Protein AF-A0A351LE82-F1 (afdb_monomer_lite)

Secondary structure (DSSP, 8-state):
-HHHHHHHHHHHHHHHHHHHHHHHTT-HHHHHHHHHHHHHHHHHTT-HHHHHHHHHHHHHHHHHTT-HHHHHHHHHHHHHHHHHTT-HHHHHHHHHHHHHHHHHH-

Foldseek 3Di:
DVVVLVVLLVQLVVLQVVLVVCVVVVVLVSSLVSLVVSLVSCVVSVVLLSNLSSLQSNLVSCVVVVVLVSSVVSLVVSLVSCVVVVPPVSNVVSVVSNVVSVVVVD

pLDDT: mean 95.66, std 6.9, range [62.81, 98.88]

Structure (mmCIF, N/CA/C/O backbone):
data_AF-A0A351LE82-F1
#
_entry.id   AF-A0A351LE82-F1
#
loop_
_atom_site.group_PDB
_atom_site.id
_atom_site.type_symbol
_atom_site.label_atom_id
_atom_site.label_alt_id
_atom_site.label_comp_id
_atom_site.label_asym_id
_atom_site.label_entity_id
_atom_site.label_seq_id
_atom_site.pdbx_PDB_ins_code
_atom_site.Cartn_x
_atom_site.Cartn_y
_atom_site.Cartn_z
_atom_site.occupancy
_atom_site.B_iso_or_equiv
_atom_site.auth_seq_id
_atom_site.auth_comp_id
_atom_site.auth_asym_id
_atom_site.auth_atom_id
_atom_site.pdbx_PDB_model_num
ATOM 1 N N . MET A 1 1 ? 19.224 1.815 -21.556 1.00 62.81 1 MET A N 1
ATOM 2 C CA . MET A 1 1 ? 17.760 1.942 -21.399 1.00 62.81 1 MET A CA 1
ATOM 3 C C . MET A 1 1 ? 17.128 0.743 -20.690 1.00 62.81 1 MET A C 1
ATOM 5 O O . MET A 1 1 ? 16.728 0.938 -19.559 1.00 62.81 1 MET A O 1
ATOM 9 N N . ILE A 1 2 ? 17.090 -0.488 -21.234 1.00 68.31 2 ILE A N 1
ATOM 10 C CA . ILE A 1 2 ? 16.396 -1.622 -20.553 1.00 68.31 2 ILE A CA 1
ATOM 11 C C . ILE A 1 2 ? 16.947 -1.918 -19.141 1.00 68.31 2 ILE A C 1
ATOM 13 O O . ILE A 1 2 ? 16.173 -2.148 -18.219 1.00 68.31 2 ILE A O 1
ATOM 17 N N . ARG A 1 3 ? 18.274 -1.868 -18.957 1.00 70.25 3 ARG A N 1
ATOM 18 C CA . ARG A 1 3 ? 18.918 -2.108 -17.652 1.00 70.25 3 ARG A CA 1
ATOM 19 C C . ARG A 1 3 ? 18.508 -1.083 -16.588 1.00 70.25 3 ARG A C 1
ATOM 21 O O . ARG A 1 3 ? 18.196 -1.461 -15.474 1.00 70.25 3 ARG A O 1
ATOM 28 N N . GLU A 1 4 ? 18.435 0.186 -16.970 1.00 73.56 4 GLU A N 1
ATOM 29 C CA . GLU A 1 4 ? 18.090 1.300 -16.079 1.00 73.56 4 GLU A CA 1
ATOM 30 C C . GLU A 1 4 ? 16.619 1.254 -15.642 1.00 73.56 4 GLU A C 1
ATOM 32 O O . GLU A 1 4 ? 16.320 1.418 -14.465 1.00 73.56 4 GLU A O 1
ATOM 37 N N . VAL A 1 5 ? 15.705 0.916 -16.561 1.00 72.44 5 VAL A N 1
ATOM 38 C CA . VAL A 1 5 ? 14.283 0.689 -16.238 1.00 72.44 5 VAL A CA 1
ATOM 39 C C . VAL A 1 5 ? 14.112 -0.515 -15.303 1.00 72.44 5 VAL A C 1
ATOM 41 O O . VAL A 1 5 ? 13.323 -0.459 -14.362 1.00 72.44 5 VAL A O 1
ATOM 44 N N . GLY A 1 6 ? 14.865 -1.596 -15.535 1.00 74.69 6 GLY A N 1
ATOM 45 C CA . GLY A 1 6 ? 14.856 -2.778 -14.670 1.00 74.69 6 GLY A CA 1
ATOM 46 C C . GLY A 1 6 ? 15.365 -2.486 -13.257 1.00 74.69 6 GLY A C 1
ATOM 47 O O . GLY A 1 6 ? 14.719 -2.875 -12.283 1.00 74.69 6 GLY A O 1
ATOM 48 N N . ASP A 1 7 ? 16.475 -1.755 -13.145 1.00 85.44 7 ASP A N 1
ATOM 49 C CA . ASP A 1 7 ? 17.051 -1.343 -11.861 1.00 85.44 7 ASP A CA 1
ATOM 50 C C . ASP A 1 7 ? 16.072 -0.441 -11.090 1.00 85.44 7 ASP A C 1
ATOM 52 O O . ASP A 1 7 ? 15.828 -0.646 -9.898 1.00 85.44 7 ASP A O 1
ATOM 56 N N . ARG A 1 8 ? 15.410 0.485 -11.794 1.00 88.06 8 ARG A N 1
ATOM 57 C CA . ARG A 1 8 ? 14.413 1.394 -11.224 1.00 88.06 8 ARG A CA 1
ATOM 58 C C . ARG A 1 8 ? 13.149 0.659 -10.759 1.00 88.06 8 ARG A C 1
ATOM 60 O O . ARG A 1 8 ? 12.677 0.889 -9.650 1.00 88.06 8 ARG A O 1
ATOM 67 N N . ALA A 1 9 ? 12.641 -0.307 -11.526 1.00 87.06 9 ALA A N 1
ATOM 68 C CA . ALA A 1 9 ? 11.541 -1.167 -11.072 1.00 87.06 9 ALA A CA 1
ATOM 69 C C . ALA A 1 9 ? 11.918 -1.979 -9.812 1.00 87.06 9 ALA A C 1
ATOM 71 O O . ALA A 1 9 ? 11.107 -2.134 -8.893 1.00 87.06 9 ALA A O 1
ATOM 72 N N . GLY A 1 10 ? 13.163 -2.466 -9.740 1.00 91.38 10 GLY A N 1
ATOM 73 C CA . GLY A 1 10 ? 13.708 -3.145 -8.562 1.00 91.38 10 GLY A CA 1
ATOM 74 C C . GLY A 1 10 ? 13.771 -2.248 -7.320 1.00 91.38 10 GLY A C 1
ATOM 75 O O . GLY A 1 10 ? 13.408 -2.686 -6.224 1.00 91.38 10 GLY A O 1
ATOM 76 N N . GLU A 1 11 ? 14.158 -0.984 -7.486 1.00 93.88 11 GLU A N 1
ATOM 77 C CA . GLU A 1 11 ? 14.149 0.028 -6.422 1.00 93.88 11 GLU A CA 1
ATOM 78 C C . GLU A 1 11 ? 12.735 0.239 -5.861 1.00 93.88 11 GLU A C 1
ATOM 80 O O . GLU A 1 11 ? 12.529 0.135 -4.650 1.00 93.88 11 GLU A O 1
ATOM 85 N N . GLY A 1 12 ? 11.736 0.417 -6.734 1.00 94.69 12 GLY A N 1
ATOM 86 C CA . GLY A 1 12 ? 10.339 0.582 -6.322 1.00 94.69 12 GLY A CA 1
ATOM 87 C C . GLY A 1 12 ? 9.818 -0.605 -5.502 1.00 94.69 12 GLY A C 1
ATOM 88 O O . GLY A 1 12 ? 9.169 -0.429 -4.467 1.00 94.69 12 GLY A O 1
ATOM 89 N N . ARG A 1 13 ? 10.152 -1.839 -5.902 1.00 93.00 13 ARG A N 1
ATOM 90 C CA . ARG A 1 13 ? 9.800 -3.055 -5.142 1.00 93.00 13 ARG A CA 1
ATOM 91 C C . ARG A 1 13 ? 10.528 -3.135 -3.802 1.00 93.00 13 ARG A C 1
ATOM 93 O O . ARG A 1 13 ? 9.933 -3.536 -2.803 1.00 93.00 13 ARG A O 1
ATOM 100 N N . THR A 1 14 ? 11.790 -2.723 -3.761 1.00 96.94 14 THR A N 1
ATOM 101 C CA . THR A 1 14 ? 12.594 -2.710 -2.533 1.00 96.94 14 THR A CA 1
ATOM 102 C C . THR A 1 14 ? 12.018 -1.735 -1.508 1.00 96.94 14 THR A C 1
ATOM 104 O O . THR A 1 14 ? 11.823 -2.111 -0.353 1.00 96.94 14 THR A O 1
ATOM 107 N N . LEU A 1 15 ? 11.651 -0.524 -1.934 1.00 97.94 15 LEU A N 1
ATOM 108 C CA . LEU A 1 15 ? 10.995 0.467 -1.076 1.00 97.94 15 LEU A CA 1
ATOM 109 C C . LEU A 1 15 ? 9.660 -0.052 -0.532 1.00 97.94 15 LEU A C 1
ATOM 111 O O . LEU A 1 15 ? 9.389 0.087 0.658 1.00 97.94 15 LEU A O 1
ATOM 115 N N . ASN A 1 16 ? 8.862 -0.743 -1.353 1.00 95.19 16 ASN A N 1
ATOM 116 C CA . ASN A 1 16 ? 7.647 -1.404 -0.870 1.00 95.19 16 ASN A CA 1
ATOM 117 C C . ASN A 1 16 ? 7.939 -2.439 0.226 1.00 95.19 16 ASN A C 1
ATOM 119 O O . ASN A 1 16 ? 7.236 -2.486 1.233 1.00 95.19 16 ASN A O 1
ATOM 123 N N . ASN A 1 17 ? 8.980 -3.256 0.072 1.00 97.06 17 ASN A N 1
ATOM 124 C CA . ASN A 1 17 ? 9.341 -4.237 1.096 1.00 97.06 17 ASN A CA 1
ATOM 125 C C . ASN A 1 17 ? 9.771 -3.561 2.407 1.00 97.06 17 ASN A C 1
ATOM 127 O O . ASN A 1 17 ? 9.348 -3.988 3.480 1.00 97.06 17 ASN A O 1
ATOM 131 N N . ILE A 1 18 ? 10.536 -2.468 2.332 1.00 98.25 18 ILE A N 1
ATOM 132 C CA . ILE A 1 18 ? 10.912 -1.665 3.507 1.00 98.25 18 ILE A CA 1
ATOM 133 C C . ILE A 1 18 ? 9.663 -1.070 4.176 1.00 98.25 18 ILE A C 1
ATOM 135 O O . ILE A 1 18 ? 9.516 -1.146 5.398 1.00 98.25 18 ILE A O 1
ATOM 139 N N . GLY A 1 19 ? 8.727 -0.541 3.385 1.00 98.31 19 GLY A N 1
ATOM 140 C CA . GLY A 1 19 ? 7.441 -0.053 3.880 1.00 98.31 19 GLY A CA 1
ATOM 141 C C . GLY A 1 19 ? 6.661 -1.129 4.639 1.00 98.31 19 GLY A C 1
ATOM 142 O O . GLY A 1 19 ? 6.141 -0.857 5.722 1.00 98.31 19 GLY A O 1
ATOM 143 N N . GLN A 1 20 ? 6.642 -2.373 4.142 1.00 97.94 20 GLN A N 1
ATOM 144 C CA . GLN A 1 20 ? 5.995 -3.487 4.846 1.00 97.94 20 GLN A CA 1
ATOM 145 C C . GLN A 1 20 ? 6.665 -3.806 6.182 1.00 97.94 20 GLN A C 1
ATOM 147 O O . GLN A 1 20 ? 5.962 -4.028 7.168 1.00 97.94 20 GLN A O 1
ATOM 152 N N . VAL A 1 21 ? 7.999 -3.769 6.252 1.00 98.44 21 VAL A N 1
ATOM 153 C CA . VAL A 1 21 ? 8.724 -3.945 7.521 1.00 98.44 21 VAL A CA 1
ATOM 154 C C . VAL A 1 21 ? 8.292 -2.884 8.534 1.00 98.44 21 VAL A C 1
ATOM 156 O O . VAL A 1 21 ? 7.919 -3.225 9.654 1.00 98.44 21 VAL A O 1
ATOM 159 N N . TYR A 1 22 ? 8.260 -1.605 8.149 1.00 98.56 22 TYR A N 1
ATOM 160 C CA . TYR A 1 22 ? 7.811 -0.545 9.056 1.00 98.56 22 TYR A CA 1
ATOM 161 C C . TYR A 1 22 ? 6.334 -0.661 9.437 1.00 98.56 22 TYR A C 1
ATOM 163 O O . TYR A 1 22 ? 5.991 -0.380 10.586 1.00 98.56 22 TYR A O 1
ATOM 171 N N . ASN A 1 23 ? 5.473 -1.112 8.522 1.00 97.88 23 ASN A N 1
ATOM 172 C CA . ASN A 1 23 ? 4.069 -1.378 8.824 1.00 97.88 23 ASN A CA 1
ATOM 173 C C . ASN A 1 23 ? 3.925 -2.476 9.889 1.00 97.88 23 ASN A C 1
ATOM 175 O O . ASN A 1 23 ? 3.205 -2.289 10.865 1.00 97.88 23 ASN A O 1
ATOM 179 N N . HIS A 1 24 ? 4.660 -3.585 9.756 1.00 97.25 24 HIS A N 1
ATOM 180 C CA . HIS A 1 24 ? 4.669 -4.659 10.756 1.00 97.25 24 HIS A CA 1
ATOM 181 C C . HIS A 1 24 ? 5.228 -4.217 12.112 1.00 97.25 24 HIS A C 1
ATOM 183 O O . HIS A 1 24 ? 4.798 -4.722 13.145 1.00 97.25 24 HIS A O 1
ATOM 189 N N . LEU A 1 25 ? 6.143 -3.247 12.123 1.00 98.06 25 LEU A N 1
ATOM 190 C CA . LEU A 1 25 ? 6.658 -2.624 13.344 1.00 98.06 25 LEU A CA 1
ATOM 191 C C . LEU A 1 25 ? 5.714 -1.560 13.939 1.00 98.06 25 LEU A C 1
ATOM 193 O O . LEU A 1 25 ? 6.078 -0.920 14.924 1.00 98.06 25 LEU A O 1
ATOM 197 N N . GLY A 1 26 ? 4.546 -1.308 13.335 1.00 97.50 26 GLY A N 1
ATOM 198 C CA . GLY A 1 26 ? 3.613 -0.257 13.760 1.00 97.50 26 GLY A CA 1
ATOM 199 C C . GLY A 1 26 ? 4.108 1.172 13.498 1.00 97.50 26 GLY A C 1
ATOM 200 O O . GLY A 1 26 ? 3.500 2.141 13.948 1.00 97.50 26 GLY A O 1
ATOM 201 N N . GLN A 1 27 ? 5.207 1.340 12.756 1.00 98.62 27 GLN A N 1
ATOM 202 C CA . GLN A 1 27 ? 5.772 2.642 12.393 1.00 98.62 27 GLN A CA 1
ATOM 203 C C . GLN A 1 27 ? 5.087 3.181 11.129 1.00 98.62 27 GLN A C 1
ATOM 205 O O . GLN A 1 27 ? 5.714 3.378 10.086 1.00 98.62 27 GLN A O 1
ATOM 210 N N . TYR A 1 28 ? 3.781 3.425 11.230 1.00 98.19 28 TYR A N 1
ATOM 211 C CA . TYR A 1 28 ? 2.918 3.765 10.096 1.00 98.19 28 TYR A CA 1
ATOM 212 C C . TYR A 1 28 ? 3.363 4.988 9.273 1.00 98.19 28 TYR A C 1
ATOM 214 O O . TYR A 1 28 ? 3.315 4.896 8.046 1.00 98.19 28 TYR A O 1
ATOM 222 N N . PRO A 1 29 ? 3.854 6.103 9.860 1.00 98.38 29 PRO A N 1
ATOM 223 C CA . PRO A 1 29 ? 4.335 7.234 9.062 1.00 98.38 29 PRO A CA 1
ATOM 224 C C . PRO A 1 29 ? 5.509 6.869 8.146 1.00 98.38 29 PRO A C 1
ATOM 226 O O . PRO A 1 29 ? 5.505 7.238 6.976 1.00 98.38 29 PRO A O 1
ATOM 229 N N . LYS A 1 30 ? 6.469 6.077 8.644 1.00 98.25 30 LYS A N 1
ATOM 230 C CA . LYS A 1 30 ? 7.593 5.592 7.828 1.00 98.25 30 LYS A CA 1
ATOM 231 C C . LYS A 1 30 ? 7.125 4.602 6.772 1.00 98.25 30 LYS A C 1
ATOM 233 O O . LYS A 1 30 ? 7.582 4.655 5.639 1.00 98.25 30 LYS A O 1
ATOM 238 N N . ALA A 1 31 ? 6.193 3.715 7.124 1.00 98.69 31 ALA A N 1
ATOM 239 C CA . ALA A 1 31 ? 5.613 2.791 6.157 1.00 98.69 31 ALA A CA 1
ATOM 240 C C . ALA A 1 31 ? 5.003 3.547 4.965 1.00 98.69 31 ALA A C 1
ATOM 242 O O . ALA A 1 31 ? 5.322 3.237 3.819 1.00 98.69 31 ALA A O 1
ATOM 243 N N . LEU A 1 32 ? 4.193 4.579 5.235 1.00 98.75 32 LEU A N 1
ATOM 244 C CA . LEU A 1 32 ? 3.602 5.434 4.200 1.00 98.75 32 LEU A CA 1
ATOM 245 C C . LEU A 1 32 ? 4.661 6.135 3.352 1.00 98.75 32 LEU A C 1
ATOM 247 O O . LEU A 1 32 ? 4.524 6.141 2.133 1.00 98.75 32 LEU A O 1
ATOM 251 N N . GLU A 1 33 ? 5.709 6.681 3.968 1.00 98.69 33 GLU A N 1
ATOM 252 C CA . GLU A 1 33 ? 6.811 7.328 3.251 1.00 98.69 33 GLU A CA 1
ATOM 253 C C . GLU A 1 33 ? 7.441 6.377 2.220 1.00 98.69 33 GLU A C 1
ATOM 255 O O . GLU A 1 33 ? 7.495 6.690 1.029 1.00 98.69 33 GLU A O 1
ATOM 260 N N . PHE A 1 34 ? 7.840 5.177 2.649 1.00 98.62 34 PHE A N 1
ATOM 261 C CA . PHE A 1 34 ? 8.461 4.190 1.764 1.00 98.62 34 PHE A CA 1
ATOM 262 C C . PHE A 1 34 ? 7.498 3.656 0.699 1.00 98.62 34 PHE A C 1
ATOM 264 O O . PHE A 1 34 ? 7.890 3.500 -0.459 1.00 98.62 34 PHE A O 1
ATOM 271 N N . PHE A 1 35 ? 6.228 3.417 1.043 1.00 98.69 35 PHE A N 1
ATOM 272 C CA . PHE A 1 35 ? 5.235 3.010 0.050 1.00 98.69 35 PHE A CA 1
ATOM 273 C C . PHE A 1 35 ? 4.965 4.101 -0.987 1.00 98.69 35 PHE A C 1
ATOM 275 O O . PHE A 1 35 ? 4.806 3.777 -2.159 1.00 98.69 35 PHE A O 1
ATOM 282 N N . GLN A 1 36 ? 4.935 5.378 -0.598 1.00 98.56 36 GLN A N 1
ATOM 283 C CA . GLN A 1 36 ? 4.730 6.496 -1.524 1.00 98.56 36 GLN A CA 1
ATOM 284 C C . GLN A 1 36 ? 5.928 6.697 -2.456 1.00 98.56 36 GLN A C 1
ATOM 286 O O . GLN A 1 36 ? 5.730 6.915 -3.651 1.00 98.56 36 GLN A O 1
ATOM 291 N N . GLN A 1 37 ? 7.156 6.565 -1.945 1.00 98.38 37 GLN A N 1
ATOM 292 C CA . GLN A 1 37 ? 8.356 6.581 -2.787 1.00 98.38 37 GLN A CA 1
ATOM 293 C C . GLN A 1 37 ? 8.341 5.409 -3.779 1.00 98.38 37 GLN A C 1
ATOM 295 O O . GLN A 1 37 ? 8.501 5.615 -4.980 1.00 98.38 37 GLN A O 1
ATOM 300 N N . GLY A 1 38 ? 8.055 4.190 -3.304 1.00 97.94 38 GLY A N 1
ATOM 301 C CA . GLY A 1 38 ? 7.919 3.014 -4.164 1.00 97.94 38 GLY A CA 1
ATOM 302 C C . GLY A 1 38 ? 6.823 3.177 -5.221 1.00 97.94 38 GLY A C 1
ATOM 303 O O . GLY A 1 38 ? 7.053 2.860 -6.385 1.00 97.94 38 GLY A O 1
ATOM 304 N N . LEU A 1 39 ? 5.671 3.737 -4.834 1.00 98.31 39 LEU A N 1
ATOM 305 C CA . LEU A 1 39 ? 4.539 4.037 -5.713 1.00 98.31 39 LEU A CA 1
ATOM 306 C C . LEU A 1 39 ? 4.918 5.013 -6.836 1.00 98.31 39 LEU A C 1
ATOM 308 O O . LEU A 1 39 ? 4.528 4.810 -7.985 1.00 98.31 39 LEU A O 1
ATOM 312 N N . ALA A 1 40 ? 5.666 6.070 -6.513 1.00 98.25 40 ALA A N 1
ATOM 313 C CA . ALA A 1 40 ? 6.127 7.038 -7.504 1.00 98.25 40 ALA A CA 1
ATOM 314 C C . ALA A 1 40 ? 7.012 6.365 -8.564 1.00 98.25 40 ALA A C 1
ATOM 316 O O . ALA A 1 40 ? 6.819 6.587 -9.757 1.00 98.25 40 ALA A O 1
ATOM 317 N N . ILE A 1 41 ? 7.910 5.479 -8.131 1.00 97.38 41 ILE A N 1
ATOM 318 C CA . ILE A 1 41 ? 8.823 4.757 -9.019 1.00 97.38 41 ILE A CA 1
ATOM 319 C C . ILE A 1 41 ? 8.083 3.764 -9.917 1.00 97.38 41 ILE A C 1
ATOM 321 O O . ILE A 1 41 ? 8.298 3.756 -11.126 1.00 97.38 41 ILE A O 1
ATOM 325 N N . VAL A 1 42 ? 7.200 2.928 -9.361 1.00 96.12 42 VAL A N 1
ATOM 326 C CA . VAL A 1 42 ? 6.463 1.937 -10.171 1.00 96.12 42 VAL A CA 1
ATOM 327 C C . VAL A 1 42 ? 5.544 2.612 -11.194 1.00 96.12 42 VAL A C 1
ATOM 329 O O . VAL A 1 42 ? 5.395 2.097 -12.298 1.00 96.12 42 VAL A O 1
ATOM 332 N N . ARG A 1 43 ? 5.013 3.804 -10.882 1.00 97.12 43 ARG A N 1
ATOM 333 C CA . ARG A 1 43 ? 4.300 4.658 -11.847 1.00 97.12 43 ARG A CA 1
ATOM 334 C C . ARG A 1 43 ? 5.216 5.196 -12.940 1.00 97.12 43 ARG A C 1
ATOM 336 O O . ARG A 1 43 ? 4.854 5.130 -14.109 1.00 97.12 43 ARG A O 1
ATOM 343 N N . GLU A 1 44 ? 6.389 5.703 -12.564 1.00 96.44 44 GLU A N 1
ATOM 344 C CA . GLU A 1 44 ? 7.396 6.243 -13.488 1.00 96.44 44 GLU A CA 1
ATOM 345 C C . GLU A 1 44 ? 7.807 5.208 -14.546 1.00 96.44 44 GLU A C 1
ATOM 347 O O . GLU A 1 44 ? 7.878 5.523 -15.732 1.00 96.44 44 GLU A O 1
ATOM 352 N N . VAL A 1 45 ? 8.021 3.956 -14.131 1.00 95.56 45 VAL A N 1
ATOM 353 C CA . VAL A 1 45 ? 8.459 2.871 -15.029 1.00 95.56 45 VAL A CA 1
ATOM 354 C C . VAL A 1 45 ? 7.309 2.082 -15.664 1.00 95.56 45 VAL A C 1
ATOM 356 O O . VAL A 1 45 ? 7.562 1.161 -16.439 1.00 95.56 45 VAL A O 1
ATOM 359 N N . GLY A 1 46 ? 6.054 2.402 -15.334 1.00 95.50 46 GLY A N 1
ATOM 360 C CA . GLY A 1 46 ? 4.875 1.693 -15.837 1.00 95.50 46 GLY A CA 1
ATOM 361 C C . GLY A 1 46 ? 4.684 0.269 -15.289 1.00 95.50 46 GLY A C 1
ATOM 362 O O . GLY A 1 46 ? 3.998 -0.535 -15.922 1.00 95.50 46 GLY A O 1
ATOM 363 N N . ASP A 1 47 ? 5.257 -0.072 -14.126 1.00 95.62 47 ASP A N 1
ATOM 364 C CA . ASP A 1 47 ? 5.009 -1.354 -13.444 1.00 95.62 47 ASP A CA 1
ATOM 365 C C . ASP A 1 47 ? 3.626 -1.332 -12.781 1.00 95.62 47 ASP A C 1
ATOM 367 O O . ASP A 1 47 ? 3.457 -1.037 -11.594 1.00 95.62 47 ASP A O 1
ATOM 371 N N . ARG A 1 48 ? 2.609 -1.654 -13.582 1.00 97.12 48 ARG A N 1
ATOM 372 C CA . ARG A 1 48 ? 1.210 -1.604 -13.163 1.00 97.12 48 ARG A CA 1
ATOM 373 C C . ARG A 1 48 ? 0.890 -2.605 -12.047 1.00 97.12 48 ARG A C 1
ATOM 375 O O . ARG A 1 48 ? 0.132 -2.287 -11.136 1.00 97.12 48 ARG A O 1
ATOM 382 N N . ALA A 1 49 ? 1.519 -3.780 -12.050 1.00 95.31 49 ALA A N 1
ATOM 383 C CA . ALA A 1 49 ? 1.368 -4.749 -10.964 1.00 95.31 49 ALA A CA 1
ATOM 384 C C . ALA A 1 49 ? 1.981 -4.224 -9.652 1.00 95.31 49 ALA A C 1
ATOM 386 O O . ALA A 1 49 ? 1.361 -4.324 -8.589 1.00 95.31 49 ALA A O 1
ATOM 387 N N . GLY A 1 50 ? 3.169 -3.615 -9.732 1.00 96.06 50 GLY A N 1
ATOM 388 C CA . GLY A 1 50 ? 3.816 -2.938 -8.608 1.00 96.06 50 GLY A CA 1
ATOM 389 C C . GLY A 1 50 ? 2.968 -1.800 -8.039 1.00 96.06 50 GLY A C 1
ATOM 390 O O . GLY A 1 50 ? 2.831 -1.685 -6.822 1.00 96.06 50 GLY A O 1
ATOM 391 N N . GLU A 1 51 ? 2.326 -1.013 -8.902 1.00 98.12 51 GLU A N 1
ATOM 392 C CA . GLU A 1 51 ? 1.428 0.065 -8.487 1.00 98.12 51 GLU A CA 1
ATOM 393 C C . GLU A 1 51 ? 0.224 -0.441 -7.688 1.00 98.12 51 GLU A C 1
ATOM 395 O O . GLU A 1 51 ? -0.067 0.087 -6.610 1.00 98.12 51 GLU A O 1
ATOM 400 N N . GLY A 1 52 ? -0.445 -1.495 -8.169 1.00 98.19 52 GLY A N 1
ATOM 401 C CA . GLY A 1 52 ? -1.557 -2.115 -7.447 1.00 98.19 52 GLY A CA 1
ATOM 402 C C . GLY A 1 52 ? -1.138 -2.622 -6.064 1.00 98.19 52 GLY A C 1
ATOM 403 O O . GLY A 1 52 ? -1.845 -2.40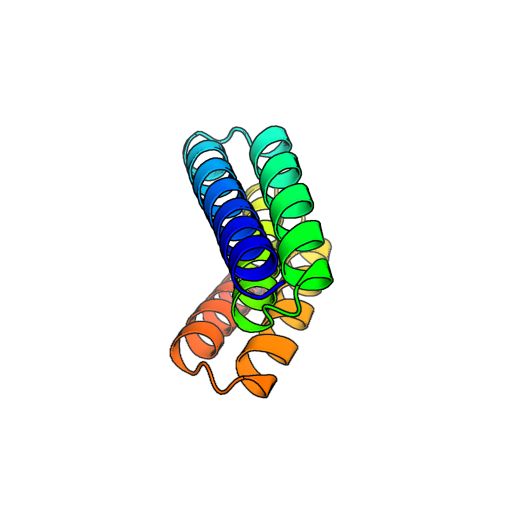4 -5.076 1.00 98.19 52 GLY A O 1
ATOM 404 N N . ALA A 1 53 ? 0.047 -3.233 -5.964 1.00 96.94 53 ALA A N 1
ATOM 405 C CA . ALA A 1 53 ? 0.600 -3.689 -4.692 1.00 96.94 53 ALA A CA 1
ATOM 406 C C . ALA A 1 53 ? 0.903 -2.528 -3.727 1.00 96.94 53 ALA A C 1
ATOM 408 O O . ALA A 1 53 ? 0.517 -2.596 -2.557 1.00 96.94 53 ALA A O 1
ATOM 409 N N . SER A 1 54 ? 1.538 -1.451 -4.202 1.00 98.25 54 SER A N 1
ATOM 410 C CA . SER A 1 54 ? 1.817 -0.255 -3.395 1.00 98.25 54 SER A CA 1
ATOM 411 C C . SER A 1 54 ? 0.549 0.392 -2.853 1.00 98.25 54 SER A C 1
ATOM 413 O O . SER A 1 54 ? 0.467 0.675 -1.659 1.00 98.25 54 SER A O 1
ATOM 415 N N . LEU A 1 55 ? -0.460 0.590 -3.704 1.00 98.81 55 LEU A N 1
ATOM 416 C CA . LEU A 1 55 ? -1.730 1.196 -3.301 1.00 98.81 55 LEU A CA 1
ATOM 417 C C . LEU A 1 55 ? -2.454 0.337 -2.259 1.00 98.81 55 LEU A C 1
ATOM 419 O O . LEU A 1 55 ? -2.919 0.866 -1.252 1.00 98.81 55 LEU A O 1
ATOM 423 N N . ASN A 1 56 ? -2.482 -0.989 -2.438 1.00 98.62 56 ASN A N 1
ATOM 424 C CA . ASN A 1 56 ? -3.043 -1.889 -1.430 1.00 98.62 56 ASN A CA 1
ATOM 425 C C . ASN A 1 56 ? -2.305 -1.770 -0.085 1.00 98.62 56 ASN A C 1
ATOM 427 O O . ASN A 1 56 ? -2.943 -1.741 0.964 1.00 98.62 56 ASN A O 1
ATOM 431 N N . ASN A 1 57 ? -0.975 -1.671 -0.097 1.00 98.50 57 ASN A N 1
ATOM 432 C CA . ASN A 1 57 ? -0.196 -1.528 1.131 1.00 98.50 57 ASN A CA 1
ATOM 433 C C . ASN A 1 57 ? -0.445 -0.186 1.837 1.00 98.50 57 ASN A C 1
ATOM 435 O O . ASN A 1 57 ? -0.555 -0.151 3.060 1.00 98.50 57 ASN A O 1
ATOM 439 N N . ILE A 1 58 ? -0.608 0.906 1.088 1.00 98.88 58 ILE A N 1
ATOM 440 C CA . ILE A 1 58 ? -1.012 2.205 1.648 1.00 98.88 58 ILE A CA 1
ATOM 441 C C . ILE A 1 58 ? -2.409 2.106 2.277 1.00 98.88 58 ILE A C 1
ATOM 443 O O . ILE A 1 58 ? -2.619 2.584 3.393 1.00 98.88 58 ILE A O 1
ATOM 447 N N . GLY A 1 59 ? -3.345 1.429 1.602 1.00 98.69 59 GLY A N 1
ATOM 448 C CA . GLY A 1 59 ? -4.675 1.142 2.141 1.00 98.69 59 GLY A CA 1
ATOM 449 C C . GLY A 1 59 ? -4.617 0.368 3.462 1.00 98.69 59 GLY A C 1
ATOM 450 O O . GLY A 1 59 ? -5.298 0.742 4.417 1.00 98.69 59 GLY A O 1
ATOM 451 N N . LEU A 1 60 ? -3.742 -0.642 3.556 1.00 98.50 60 LEU A N 1
ATOM 452 C CA . LEU A 1 60 ? -3.503 -1.400 4.791 1.00 98.50 60 LEU A CA 1
ATOM 453 C C . LEU A 1 60 ? -3.019 -0.508 5.932 1.00 98.50 60 LEU A C 1
ATOM 455 O O . LEU A 1 60 ? -3.527 -0.629 7.044 1.00 98.50 60 LEU A O 1
ATOM 459 N N . VAL A 1 61 ? -2.094 0.417 5.669 1.00 98.75 61 VAL A N 1
ATOM 460 C CA . VAL A 1 61 ? -1.612 1.338 6.707 1.00 98.75 61 VAL A CA 1
ATOM 461 C C . VAL A 1 61 ? -2.734 2.256 7.199 1.00 98.75 61 VAL A C 1
ATOM 463 O O . VAL A 1 61 ? -2.90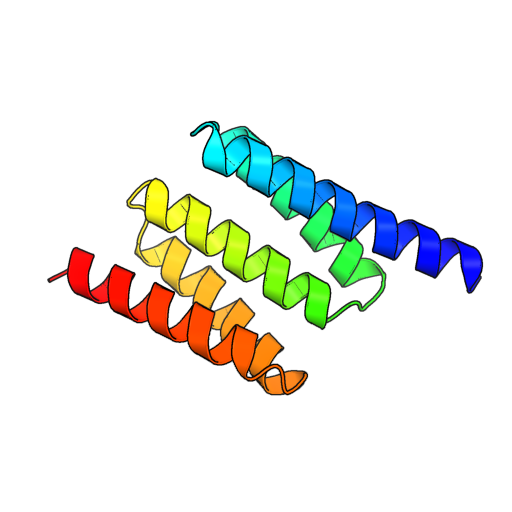7 2.417 8.406 1.00 98.75 61 VAL A O 1
ATOM 466 N N . TYR A 1 62 ? -3.534 2.832 6.295 1.00 98.75 62 TYR A N 1
ATOM 467 C CA . TYR A 1 62 ? -4.666 3.668 6.705 1.00 98.75 62 TYR A CA 1
ATOM 468 C C . TYR A 1 62 ? -5.740 2.882 7.457 1.00 98.75 62 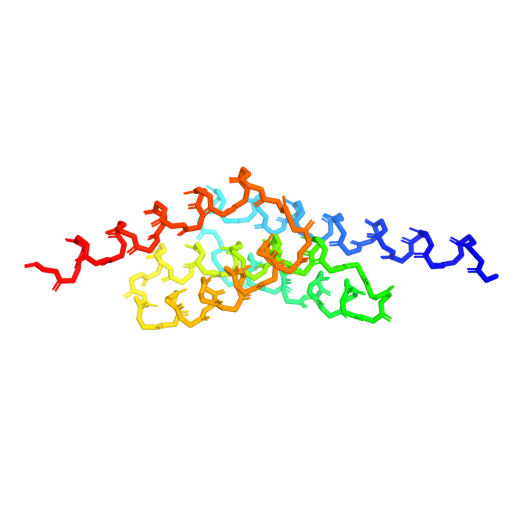TYR A C 1
ATOM 470 O O . TYR A 1 62 ? -6.321 3.418 8.400 1.00 98.75 62 TYR A O 1
ATOM 478 N N . ASN A 1 63 ? -5.961 1.616 7.097 1.00 98.25 63 ASN A N 1
ATOM 479 C CA . ASN A 1 63 ? -6.844 0.729 7.844 1.00 98.25 63 ASN A CA 1
ATOM 480 C C . ASN A 1 63 ? -6.329 0.507 9.275 1.00 98.25 63 ASN A C 1
ATOM 482 O O . ASN A 1 63 ? -7.077 0.698 10.228 1.00 98.25 63 ASN A O 1
ATOM 486 N N . SER A 1 64 ? -5.038 0.203 9.440 1.00 97.19 64 SER A N 1
ATOM 487 C CA . SER A 1 64 ? -4.403 0.046 10.759 1.00 97.19 64 SER A CA 1
ATOM 488 C C . SER A 1 64 ? -4.444 1.320 11.614 1.00 97.19 64 SER A C 1
ATOM 490 O O . SER A 1 64 ? -4.440 1.246 12.839 1.00 97.19 64 SER A O 1
ATOM 492 N N . LEU A 1 65 ? -4.501 2.494 10.979 1.00 97.75 65 LEU A N 1
ATOM 493 C CA . LEU A 1 65 ? -4.667 3.795 11.635 1.00 97.75 65 LEU A CA 1
ATOM 494 C C . LEU A 1 65 ? -6.135 4.145 11.953 1.00 97.75 65 LEU A C 1
ATOM 496 O O . LEU A 1 65 ? -6.391 5.236 12.462 1.00 97.75 65 LEU A O 1
ATOM 500 N N . GLY A 1 66 ? -7.103 3.290 11.605 1.00 97.31 66 GLY A N 1
ATOM 501 C CA . GLY A 1 66 ? -8.538 3.574 11.736 1.00 97.31 66 GLY A CA 1
ATOM 502 C C . GLY A 1 66 ? -9.058 4.639 10.761 1.00 97.31 66 GLY A C 1
ATOM 503 O O . GLY A 1 66 ? -10.185 5.114 10.886 1.00 97.31 66 GLY A O 1
ATOM 504 N N . GLN A 1 67 ? -8.258 5.037 9.767 1.00 98.50 67 GLN A N 1
ATOM 505 C CA . GLN A 1 67 ? -8.632 6.019 8.746 1.00 98.50 67 GLN A CA 1
ATOM 506 C C . GLN A 1 67 ? -9.356 5.326 7.586 1.00 98.50 67 GLN A C 1
ATOM 508 O O . GLN A 1 67 ? -8.909 5.348 6.437 1.00 98.50 67 GLN A O 1
ATOM 513 N N . TYR A 1 68 ? -10.491 4.702 7.898 1.00 98.31 68 TYR A N 1
ATOM 514 C CA . TYR A 1 68 ? -11.240 3.836 6.987 1.00 98.31 68 TYR A CA 1
ATOM 515 C C . TYR A 1 68 ? -11.617 4.474 5.637 1.00 98.31 68 TYR A C 1
ATOM 517 O O . TYR A 1 68 ? -11.419 3.811 4.617 1.00 98.31 68 TYR A O 1
ATOM 525 N N . PRO A 1 69 ? -12.067 5.747 5.554 1.00 98.38 69 PRO A N 1
ATOM 526 C CA . PRO A 1 69 ? -12.376 6.359 4.260 1.00 98.38 69 PRO A CA 1
ATOM 527 C C . PRO A 1 69 ? -11.163 6.428 3.323 1.00 98.38 69 PRO A C 1
ATOM 529 O O . PRO A 1 69 ? -11.281 6.119 2.140 1.00 98.38 69 PRO A O 1
ATOM 532 N N . LYS A 1 70 ? -9.979 6.755 3.858 1.00 98.31 70 LYS A N 1
ATOM 533 C CA . LYS A 1 70 ? -8.736 6.763 3.073 1.00 98.31 70 LYS A CA 1
ATOM 534 C C . LYS A 1 70 ? -8.320 5.353 2.679 1.00 98.31 70 LYS A C 1
ATOM 536 O O . LYS A 1 70 ? -7.911 5.137 1.546 1.00 98.31 70 LYS A O 1
ATOM 541 N N . ALA A 1 71 ? -8.445 4.384 3.587 1.00 98.69 71 ALA A N 1
ATOM 542 C CA . ALA A 1 71 ? -8.143 2.991 3.271 1.00 98.69 71 ALA A CA 1
ATOM 543 C C . ALA A 1 71 ? -8.958 2.504 2.060 1.00 98.69 71 ALA A C 1
ATOM 545 O O . ALA A 1 71 ? -8.390 1.947 1.123 1.00 98.69 71 ALA A O 1
ATOM 546 N N . LEU A 1 72 ? -10.267 2.786 2.045 1.00 98.81 72 LEU A N 1
ATOM 547 C CA . LEU A 1 72 ? -11.160 2.436 0.937 1.00 98.81 72 LEU A CA 1
ATOM 548 C C . LEU A 1 72 ? -10.761 3.111 -0.376 1.00 98.81 72 LEU A C 1
ATOM 550 O O . LEU A 1 72 ? -10.757 2.440 -1.405 1.00 98.81 72 LEU A O 1
ATOM 554 N N . GLU A 1 73 ? -10.386 4.390 -0.350 1.00 98.81 73 GLU A N 1
ATOM 555 C CA . GLU A 1 73 ? -9.911 5.105 -1.541 1.00 98.81 73 GLU A CA 1
ATOM 556 C C . GLU A 1 73 ? -8.715 4.383 -2.186 1.00 98.81 73 GLU A C 1
ATOM 558 O O . GLU A 1 73 ? -8.726 4.074 -3.381 1.00 98.81 73 GLU A O 1
ATOM 563 N N . PHE A 1 74 ? -7.704 4.040 -1.385 1.00 98.81 74 PHE A N 1
ATOM 564 C CA . PHE A 1 74 ? -6.512 3.346 -1.873 1.00 98.81 74 PHE A CA 1
ATOM 565 C C . PHE A 1 74 ? -6.804 1.907 -2.312 1.00 98.81 74 PHE A C 1
ATOM 567 O O . PHE A 1 74 ? -6.297 1.468 -3.347 1.00 98.81 74 PHE A O 1
ATOM 574 N N . TYR A 1 75 ? -7.657 1.179 -1.587 1.00 98.81 75 TYR A N 1
ATOM 575 C CA . TYR A 1 75 ? -8.076 -0.160 -1.998 1.00 98.81 75 TYR A CA 1
ATOM 576 C C . TYR A 1 75 ? -8.858 -0.153 -3.311 1.00 98.81 75 TYR A C 1
ATOM 578 O O . TYR A 1 75 ? -8.657 -1.044 -4.130 1.00 98.81 75 TYR A O 1
ATOM 586 N N . GLN A 1 76 ? -9.713 0.840 -3.556 1.00 98.81 76 GLN A N 1
ATOM 587 C CA . GLN A 1 76 ? -10.452 0.955 -4.816 1.00 98.81 76 GLN A CA 1
ATOM 588 C C . GLN A 1 76 ? -9.518 1.227 -5.999 1.00 98.81 76 GLN A C 1
ATOM 590 O O . GLN A 1 76 ? -9.666 0.596 -7.047 1.00 98.81 76 GLN A O 1
ATOM 595 N N . GLN A 1 77 ? -8.519 2.098 -5.822 1.00 98.75 77 GLN A N 1
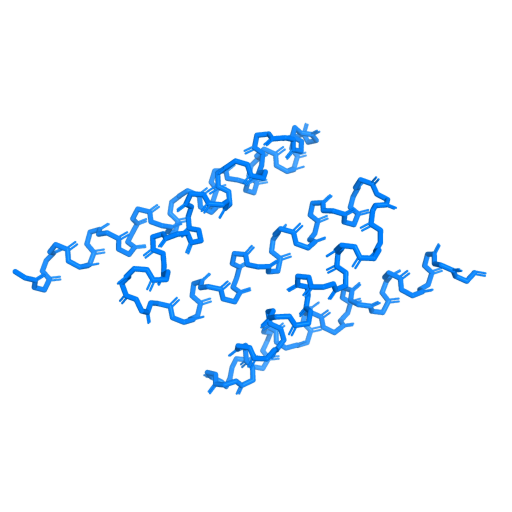ATOM 596 C CA . GLN A 1 77 ? -7.488 2.321 -6.839 1.00 98.75 77 GLN A CA 1
ATOM 597 C C . GLN A 1 77 ? -6.692 1.033 -7.112 1.00 98.75 77 GLN A C 1
ATOM 599 O O . GLN A 1 77 ? -6.514 0.650 -8.268 1.00 98.75 77 GLN A O 1
ATOM 604 N N . ALA A 1 78 ? -6.277 0.319 -6.060 1.00 98.75 78 ALA A N 1
ATOM 605 C CA . ALA A 1 78 ? -5.588 -0.962 -6.196 1.00 98.75 78 ALA A CA 1
ATOM 606 C C . ALA A 1 78 ? -6.459 -2.011 -6.909 1.00 98.75 78 ALA A C 1
ATOM 608 O O . ALA A 1 78 ? -5.967 -2.729 -7.777 1.00 98.75 78 ALA A O 1
ATOM 609 N N . LEU A 1 79 ? -7.757 -2.073 -6.584 1.00 98.75 79 LEU A N 1
ATOM 610 C CA . LEU A 1 79 ? -8.714 -3.014 -7.166 1.00 98.75 79 LEU A CA 1
ATOM 611 C C . LEU A 1 79 ? -8.874 -2.806 -8.675 1.00 98.75 79 LEU A C 1
ATOM 613 O O . LEU A 1 79 ? -8.915 -3.777 -9.431 1.00 98.75 79 LEU A O 1
ATOM 617 N N . ALA A 1 80 ? -8.962 -1.549 -9.115 1.00 98.75 80 ALA A N 1
ATOM 618 C CA . ALA A 1 80 ? -9.033 -1.219 -10.535 1.00 98.75 80 ALA A CA 1
ATOM 619 C C . ALA A 1 80 ? -7.799 -1.744 -11.284 1.00 98.75 80 ALA A C 1
ATOM 621 O O . ALA A 1 80 ? -7.930 -2.370 -12.333 1.00 98.75 80 ALA A O 1
ATOM 622 N N . ILE A 1 81 ? -6.618 -1.570 -10.692 1.00 98.56 81 ILE A N 1
ATOM 623 C CA . ILE A 1 81 ? -5.348 -1.988 -11.281 1.00 98.56 81 ILE A CA 1
ATOM 624 C C . ILE A 1 81 ? -5.193 -3.507 -11.326 1.00 98.56 81 ILE A C 1
ATOM 626 O O . ILE A 1 81 ? -4.853 -4.053 -12.371 1.00 98.56 81 ILE A O 1
ATOM 630 N N . VAL A 1 82 ? -5.456 -4.222 -10.228 1.00 98.25 82 VAL A N 1
ATOM 631 C CA . VAL A 1 82 ? -5.311 -5.692 -10.228 1.00 98.25 82 VAL A CA 1
ATOM 632 C C . VAL A 1 82 ? -6.286 -6.353 -11.204 1.00 98.25 82 VAL A C 1
ATOM 634 O O . VAL A 1 82 ? -5.964 -7.383 -11.790 1.00 98.25 82 VAL A O 1
ATOM 637 N N . ARG A 1 83 ? -7.451 -5.734 -11.444 1.00 98.38 83 ARG A N 1
ATOM 638 C CA . ARG A 1 83 ? -8.390 -6.154 -12.492 1.00 98.38 83 ARG A CA 1
ATOM 639 C C . ARG A 1 83 ? -7.854 -5.882 -13.892 1.00 98.38 83 ARG A C 1
ATOM 641 O O . ARG A 1 83 ? -7.964 -6.765 -14.736 1.00 98.38 83 ARG A O 1
ATOM 648 N N . GLU A 1 84 ? -7.272 -4.706 -14.116 1.00 98.19 84 GLU A N 1
ATOM 649 C CA . GLU A 1 84 ? -6.629 -4.320 -15.380 1.00 98.19 84 GLU A CA 1
ATOM 650 C C . GLU A 1 84 ? -5.538 -5.325 -15.784 1.00 98.19 84 GLU A C 1
ATOM 652 O O . GLU A 1 84 ? -5.518 -5.790 -16.920 1.00 98.19 84 GLU A O 1
ATOM 657 N N . VAL A 1 85 ? -4.677 -5.723 -14.840 1.00 97.56 85 VAL A N 1
ATOM 658 C CA . VAL A 1 85 ? -3.561 -6.653 -15.101 1.00 97.56 85 VAL A CA 1
ATOM 659 C C . VAL A 1 85 ? -3.935 -8.136 -14.961 1.00 97.56 85 VAL A C 1
ATOM 661 O O . VAL A 1 85 ? -3.089 -9.004 -15.164 1.00 97.56 85 VAL A O 1
ATOM 664 N N . GLY A 1 86 ? -5.182 -8.451 -14.597 1.00 97.81 86 GLY A N 1
ATOM 665 C CA . GLY A 1 86 ? -5.664 -9.827 -14.440 1.00 97.81 86 GLY A CA 1
ATOM 666 C C . GLY A 1 86 ? -5.157 -10.576 -13.197 1.00 97.81 86 GLY A C 1
ATOM 667 O O . GLY A 1 86 ? -5.258 -11.803 -13.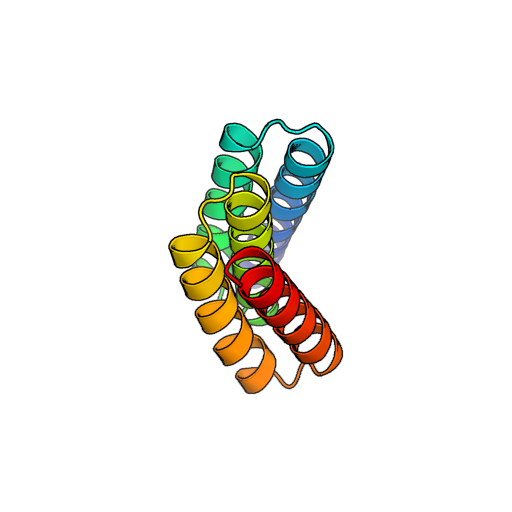153 1.00 97.81 86 GLY A O 1
ATOM 668 N N . ASP A 1 87 ? -4.648 -9.885 -12.171 1.00 97.81 87 ASP A N 1
ATOM 669 C CA . ASP A 1 87 ? -4.203 -10.500 -10.912 1.00 97.81 87 ASP A CA 1
ATOM 670 C C . ASP A 1 87 ? -5.397 -10.868 -10.014 1.00 97.81 87 ASP A C 1
ATOM 672 O O . ASP A 1 87 ? -5.869 -10.095 -9.174 1.00 97.81 87 ASP A O 1
ATOM 676 N N . LYS A 1 88 ? -5.874 -12.106 -10.169 1.00 97.94 88 LYS A N 1
ATOM 677 C CA . LYS A 1 88 ? -6.991 -12.649 -9.385 1.00 97.94 88 LYS A CA 1
ATOM 678 C C . LYS A 1 88 ? -6.666 -12.869 -7.911 1.00 97.94 88 LYS A C 1
ATOM 680 O O . LYS A 1 88 ? -7.558 -12.743 -7.072 1.00 97.94 88 LYS A O 1
ATOM 685 N N . ALA A 1 89 ? -5.409 -13.150 -7.576 1.00 97.62 89 ALA A N 1
ATOM 686 C CA . ALA A 1 89 ? -4.999 -13.299 -6.184 1.00 97.62 89 ALA A CA 1
ATOM 687 C C . ALA A 1 89 ? -4.951 -11.934 -5.477 1.00 97.62 89 ALA A C 1
ATOM 689 O O . ALA A 1 89 ? -5.373 -11.807 -4.326 1.00 97.62 89 ALA A O 1
ATOM 690 N N . GLY A 1 90 ? -4.462 -10.898 -6.162 1.00 97.19 90 GLY A N 1
ATOM 691 C CA . GLY A 1 90 ? -4.533 -9.506 -5.721 1.00 97.19 90 GLY A CA 1
ATOM 692 C C . GLY A 1 90 ? -5.968 -9.020 -5.543 1.00 97.19 90 GLY A C 1
ATOM 693 O O . GL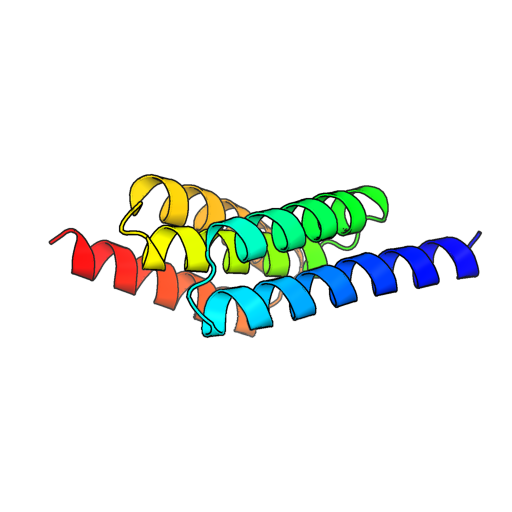Y A 1 90 ? -6.289 -8.473 -4.489 1.00 97.19 90 GLY A O 1
ATOM 694 N N . GLU A 1 91 ? -6.843 -9.293 -6.515 1.00 98.44 91 GLU A N 1
ATOM 695 C CA . GLU A 1 91 ? -8.272 -8.959 -6.441 1.00 98.44 91 GLU A CA 1
ATOM 696 C C . GLU A 1 91 ? -8.925 -9.543 -5.178 1.00 98.44 91 GLU A C 1
ATOM 698 O O . GLU A 1 91 ? -9.537 -8.802 -4.408 1.00 98.44 91 GLU A O 1
ATOM 703 N N . GLY A 1 92 ? -8.731 -10.838 -4.906 1.00 98.50 92 GLY A N 1
ATOM 704 C CA . GLY A 1 92 ? -9.276 -11.481 -3.706 1.00 98.50 92 GLY A CA 1
ATOM 705 C C . GLY A 1 92 ? -8.773 -10.859 -2.398 1.00 98.50 92 GLY A C 1
ATOM 706 O O . GLY A 1 92 ? -9.566 -10.598 -1.491 1.00 98.50 92 GLY A O 1
ATOM 707 N N . ARG A 1 93 ? -7.469 -10.557 -2.307 1.00 98.31 93 ARG A N 1
ATOM 708 C CA . ARG A 1 93 ? -6.878 -9.907 -1.122 1.00 98.31 93 ARG A CA 1
ATOM 709 C C . ARG A 1 93 ? -7.461 -8.516 -0.877 1.00 98.31 93 ARG A C 1
ATOM 711 O O . ARG A 1 93 ? -7.814 -8.198 0.256 1.00 98.31 93 ARG A O 1
ATOM 718 N N . ILE A 1 94 ? -7.587 -7.702 -1.924 1.00 98.75 94 ILE A N 1
ATOM 719 C CA . ILE A 1 94 ? -8.115 -6.336 -1.811 1.00 98.75 94 ILE A CA 1
ATOM 720 C C . ILE A 1 94 ? -9.597 -6.355 -1.425 1.00 98.75 94 ILE A C 1
ATOM 722 O O . ILE A 1 94 ? -10.006 -5.607 -0.540 1.00 98.75 94 ILE A O 1
ATOM 726 N N . LEU A 1 95 ? -10.399 -7.237 -2.029 1.00 98.69 95 LEU A N 1
ATOM 727 C CA . LEU A 1 95 ? -11.814 -7.382 -1.677 1.00 98.69 95 LEU A CA 1
ATOM 728 C C . LEU A 1 95 ? -12.002 -7.821 -0.219 1.00 98.69 95 LEU A C 1
ATOM 730 O O . LEU A 1 95 ? -12.863 -7.275 0.470 1.00 98.69 95 LEU A O 1
ATOM 734 N N . ASN A 1 96 ? -11.165 -8.740 0.274 1.00 98.56 96 ASN A N 1
ATOM 735 C CA . ASN A 1 96 ? -11.150 -9.106 1.689 1.00 98.56 96 ASN A CA 1
ATOM 736 C C . ASN A 1 96 ? -10.849 -7.891 2.582 1.00 98.56 96 ASN A C 1
ATOM 738 O O . ASN A 1 96 ? -11.564 -7.650 3.550 1.00 98.56 96 ASN A O 1
ATOM 742 N N . ASN A 1 97 ? -9.839 -7.090 2.234 1.00 98.31 97 ASN A N 1
ATOM 743 C CA . ASN A 1 97 ? -9.484 -5.893 2.998 1.00 98.31 97 ASN A CA 1
ATOM 744 C C . ASN A 1 97 ? -10.618 -4.856 3.024 1.00 98.31 97 ASN A C 1
ATOM 746 O O . ASN A 1 97 ? -10.908 -4.297 4.078 1.00 98.31 97 ASN A O 1
ATOM 750 N N . ILE A 1 98 ? -11.298 -4.632 1.896 1.00 98.62 98 ILE A N 1
ATOM 751 C CA . ILE A 1 98 ? -12.482 -3.760 1.822 1.00 98.62 98 ILE A CA 1
ATOM 752 C C . ILE A 1 98 ? -13.603 -4.289 2.729 1.00 98.62 98 ILE A C 1
ATOM 754 O O . ILE A 1 98 ? -14.206 -3.516 3.471 1.00 98.62 98 ILE A O 1
ATOM 758 N N . GLY A 1 99 ? -13.863 -5.600 2.706 1.00 98.25 99 GLY A N 1
ATOM 759 C CA . GLY A 1 99 ? -14.855 -6.233 3.579 1.00 98.25 99 GLY A CA 1
ATOM 760 C C . GLY A 1 99 ? -14.541 -6.040 5.064 1.00 98.25 99 GLY A C 1
ATOM 761 O O . GLY A 1 99 ? -15.430 -5.699 5.841 1.00 98.25 99 GLY A O 1
ATOM 762 N N . LEU A 1 100 ? -13.268 -6.177 5.452 1.00 97.69 100 LEU A N 1
ATOM 763 C CA . LEU A 1 100 ? -12.820 -5.909 6.821 1.00 97.69 100 LEU A CA 1
ATOM 764 C C . LEU A 1 100 ? -13.060 -4.451 7.229 1.00 97.69 100 LEU A C 1
ATOM 766 O O . LEU A 1 100 ? -13.532 -4.217 8.337 1.00 97.69 100 LEU A O 1
ATOM 770 N N . VAL A 1 101 ? -12.810 -3.485 6.337 1.00 98.06 101 VAL A N 1
ATOM 771 C CA . VAL A 1 101 ? -13.098 -2.069 6.617 1.00 98.06 101 VAL A CA 1
ATOM 772 C C . VAL A 1 101 ? -14.591 -1.842 6.863 1.00 98.06 101 VAL A C 1
ATOM 774 O O . VAL A 1 101 ? -14.952 -1.173 7.827 1.00 98.06 101 VAL A O 1
ATOM 777 N N . TYR A 1 102 ? -15.468 -2.402 6.024 1.00 97.75 102 TYR A N 1
ATOM 778 C CA . TYR A 1 102 ? -16.914 -2.267 6.224 1.00 97.75 102 TYR A CA 1
ATOM 779 C C . TYR A 1 102 ? -17.387 -2.915 7.527 1.00 97.75 102 TYR A C 1
ATOM 781 O O . TYR A 1 102 ? -18.219 -2.329 8.213 1.00 97.75 102 TYR A O 1
ATOM 789 N N . ASN A 1 103 ? -16.815 -4.058 7.916 1.00 96.38 103 ASN A N 1
ATOM 790 C CA . ASN A 1 103 ? -17.097 -4.677 9.213 1.00 96.38 103 ASN A CA 1
ATOM 791 C C . ASN A 1 103 ? -16.662 -3.799 10.397 1.00 96.38 103 ASN A C 1
ATOM 793 O O . ASN A 1 103 ? -17.275 -3.875 11.451 1.00 96.38 103 ASN A O 1
ATOM 797 N N . SER A 1 104 ? -15.612 -2.986 10.248 1.00 94.44 104 SER A N 1
ATOM 798 C CA . SER A 1 104 ? -15.166 -2.047 11.288 1.00 94.44 104 SER A CA 1
ATOM 799 C C . SER A 1 104 ? -15.973 -0.743 11.347 1.00 94.44 104 SER A C 1
ATOM 801 O O . SER A 1 104 ? -15.830 0.004 12.313 1.00 94.44 104 SER A O 1
ATOM 803 N N . LEU A 1 105 ? -16.768 -0.442 10.315 1.00 92.12 105 LEU A N 1
ATOM 804 C CA . LEU A 1 105 ? -17.637 0.739 10.241 1.00 92.12 105 LEU A CA 1
ATOM 805 C C . LEU A 1 105 ? -19.081 0.468 10.695 1.00 92.12 105 LEU A C 1
ATOM 807 O O . LEU A 1 105 ? -19.816 1.430 10.925 1.00 92.12 105 LEU A O 1
ATOM 811 N N . GLY A 1 106 ? -19.489 -0.803 10.750 1.00 79.25 106 GLY A N 1
ATOM 812 C CA . GLY A 1 106 ? -20.800 -1.254 11.235 1.00 79.25 106 GLY A CA 1
ATOM 813 C C . GLY A 1 106 ? -20.813 -1.518 12.732 1.00 79.25 106 GLY A C 1
ATOM 814 O O . GLY A 1 106 ? -21.923 -1.437 13.301 1.00 79.25 106 GLY A O 1
#

Sequence (106 aa):
MIREVGDRAGEGRTLNNIGQVYNHLGQYPKALEFFQQGLAIVREVGDRAGEGASLNNIGLVYNSLGQYPKALEFYQQALAIVREVGDKAGEGRILNNIGLVYNSLG

Radius of gyration: 13.63 Å; chains: 1; bounding box: 40×21×35 Å